Protein AF-A0A3S1X198-F1 (afdb_monomer_lite)

Secondary structure (DSSP, 8-state):
-HHHHHHHHHHHHHHHTT----PPPPPEETTEEPPTTS-HHHHHTT-TT---

Foldseek 3Di:
DVVVVVVVVVVVVVVVVVVDPDDDQADAAQQHGDDPPDDNVVRNVVHPNDDD

Structure (mmCIF, N/CA/C/O backbone):
data_AF-A0A3S1X198-F1
#
_entry.id   AF-A0A3S1X198-F1
#
loop_
_atom_site.group_PDB
_atom_site.id
_atom_site.type_symbol
_atom_site.label_atom_id
_atom_site.label_alt_id
_atom_site.label_comp_id
_atom_site.label_asym_id
_atom_site.label_entity_id
_atom_site.label_seq_id
_atom_site.pdbx_PDB_ins_code
_atom_site.Cartn_x
_atom_site.Cartn_y
_atom_site.Cartn_z
_atom_site.occupancy
_atom_site.B_iso_or_equiv
_atom_site.auth_seq_id
_atom_site.auth_comp_id
_atom_site.auth_asym_id
_atom_site.auth_atom_id
_atom_site.pdbx_PDB_model_num
ATOM 1 N N . MET A 1 1 ? 46.177 2.567 -21.147 1.00 61.41 1 MET A N 1
ATOM 2 C CA . MET A 1 1 ? 45.303 3.249 -20.162 1.00 61.41 1 MET A CA 1
ATOM 3 C C . MET A 1 1 ? 43.925 3.608 -20.725 1.00 61.41 1 MET A C 1
ATOM 5 O O . MET A 1 1 ? 42.937 3.230 -20.117 1.00 61.41 1 MET A O 1
ATOM 9 N N . ARG A 1 2 ? 43.820 4.240 -21.907 1.00 69.06 2 ARG A N 1
ATOM 10 C CA . ARG A 1 2 ? 42.525 4.657 -22.495 1.00 69.06 2 ARG A CA 1
ATOM 11 C C . ARG A 1 2 ? 41.527 3.518 -22.777 1.00 69.06 2 ARG A C 1
ATOM 13 O O . ARG A 1 2 ? 40.351 3.688 -22.510 1.00 69.06 2 ARG A O 1
ATOM 20 N N . ARG A 1 3 ? 41.991 2.344 -23.230 1.00 64.81 3 ARG A N 1
ATOM 21 C CA . ARG A 1 3 ? 41.123 1.181 -23.533 1.00 64.81 3 ARG A CA 1
ATOM 22 C C . ARG A 1 3 ? 40.440 0.580 -22.296 1.00 64.81 3 ARG A C 1
ATOM 24 O O . ARG A 1 3 ? 39.288 0.179 -22.373 1.00 64.81 3 ARG A O 1
ATOM 31 N N . TYR A 1 4 ? 41.127 0.573 -21.152 1.00 71.38 4 TYR A N 1
ATOM 32 C CA . TYR A 1 4 ? 40.552 0.114 -19.883 1.00 71.38 4 TYR A CA 1
ATOM 33 C C . TYR A 1 4 ? 39.545 1.120 -19.321 1.00 71.38 4 TYR A C 1
ATOM 35 O O . TYR A 1 4 ? 38.511 0.718 -18.803 1.00 71.38 4 TYR A O 1
ATOM 43 N N . ALA A 1 5 ? 39.795 2.421 -19.504 1.00 72.38 5 ALA A N 1
ATOM 44 C CA . ALA A 1 5 ? 38.837 3.463 -19.141 1.00 72.38 5 ALA A CA 1
ATOM 45 C C . ALA A 1 5 ? 37.527 3.348 -19.945 1.00 72.38 5 ALA A C 1
ATOM 47 O O . ALA A 1 5 ? 36.449 3.501 -19.381 1.00 72.38 5 ALA A O 1
ATOM 48 N N . THR A 1 6 ? 37.604 3.012 -21.239 1.00 71.69 6 THR A N 1
ATOM 49 C CA . THR A 1 6 ? 36.414 2.793 -22.080 1.00 71.69 6 THR A CA 1
ATOM 50 C C . THR A 1 6 ? 35.621 1.552 -21.659 1.00 71.69 6 THR A C 1
ATOM 52 O O . THR A 1 6 ? 34.395 1.598 -21.625 1.00 71.69 6 THR A O 1
ATOM 5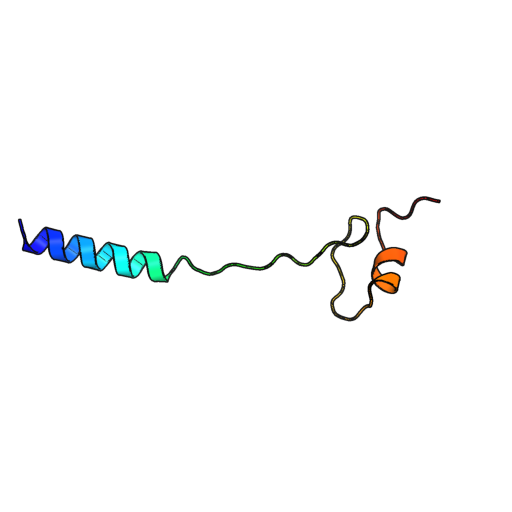5 N N . LEU A 1 7 ? 36.302 0.460 -21.292 1.00 77.19 7 LEU A N 1
ATOM 56 C CA . LEU A 1 7 ? 35.648 -0.763 -20.809 1.00 77.19 7 LEU A CA 1
ATOM 57 C C . LEU A 1 7 ? 34.969 -0.567 -19.446 1.00 77.19 7 LEU A C 1
ATOM 59 O O . LEU A 1 7 ? 33.855 -1.043 -19.247 1.00 77.19 7 LEU A O 1
ATOM 63 N N . LEU A 1 8 ? 35.600 0.173 -18.530 1.00 78.62 8 LEU A N 1
ATOM 64 C CA . LEU A 1 8 ? 35.007 0.499 -17.231 1.00 78.62 8 LEU A CA 1
ATOM 65 C C . LEU A 1 8 ? 33.765 1.390 -17.373 1.00 78.62 8 LEU A C 1
ATOM 67 O O . LEU A 1 8 ? 32.765 1.142 -16.707 1.00 78.62 8 LEU A O 1
ATOM 71 N N . LEU A 1 9 ? 33.795 2.375 -18.276 1.00 78.56 9 LEU A N 1
ATOM 72 C CA . LEU A 1 9 ? 32.646 3.245 -18.545 1.00 78.56 9 LEU A CA 1
ATOM 73 C C . LEU A 1 9 ? 31.470 2.493 -19.193 1.00 78.56 9 LEU A C 1
ATOM 75 O O . LEU A 1 9 ? 30.316 2.765 -18.881 1.00 78.56 9 LEU A O 1
ATOM 79 N N . ALA A 1 10 ? 31.743 1.531 -20.078 1.00 73.62 10 ALA A N 1
ATOM 80 C CA . ALA A 1 10 ? 30.697 0.696 -20.668 1.00 73.62 10 ALA A CA 1
ATOM 81 C C . ALA A 1 10 ? 30.054 -0.246 -19.631 1.00 73.62 10 ALA A C 1
ATOM 83 O O . ALA A 1 10 ? 28.842 -0.462 -19.656 1.00 73.62 10 ALA A O 1
ATOM 84 N N . GLY A 1 11 ? 30.848 -0.769 -18.690 1.00 75.81 11 GLY A N 1
ATOM 85 C CA . GLY A 1 11 ? 30.360 -1.635 -17.617 1.00 75.81 11 GLY A CA 1
ATOM 86 C C . GLY A 1 11 ? 29.419 -0.926 -16.637 1.00 75.81 11 GLY A C 1
ATOM 87 O O . GLY A 1 11 ? 28.408 -1.499 -16.242 1.00 75.81 11 GLY A O 1
ATOM 88 N N . THR A 1 12 ? 29.695 0.332 -16.276 1.00 72.81 12 THR A N 1
ATOM 89 C CA . THR A 1 12 ? 28.853 1.081 -15.324 1.00 72.81 12 THR A CA 1
ATOM 90 C C . THR A 1 12 ? 27.475 1.436 -15.891 1.00 72.81 12 THR A C 1
ATOM 92 O O . THR A 1 12 ? 26.495 1.417 -15.149 1.00 72.81 12 THR A O 1
ATOM 95 N N . ILE A 1 13 ? 27.372 1.689 -17.200 1.00 75.25 13 ILE A N 1
ATOM 96 C CA . ILE A 1 13 ? 26.096 1.965 -17.885 1.00 75.25 13 ILE A CA 1
ATOM 97 C C . ILE A 1 13 ? 25.216 0.706 -17.967 1.00 75.25 13 ILE A C 1
ATOM 99 O O . ILE A 1 13 ? 24.000 0.786 -17.812 1.00 75.25 13 ILE A O 1
ATOM 103 N N . ALA A 1 14 ? 25.812 -0.471 -18.175 1.00 72.50 14 ALA A N 1
ATOM 104 C CA . ALA A 1 14 ? 25.058 -1.726 -18.224 1.00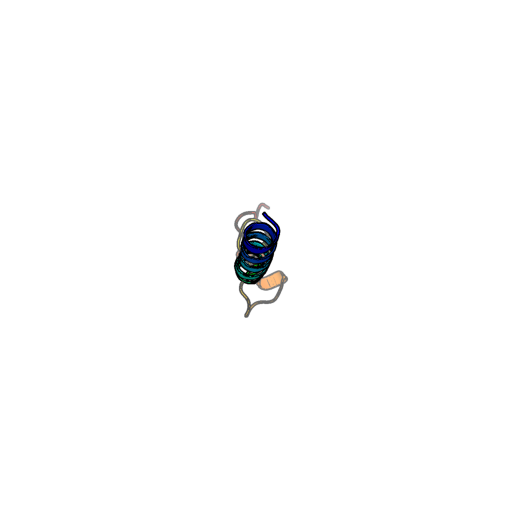 72.50 14 ALA A CA 1
ATOM 105 C C . ALA A 1 14 ? 24.444 -2.100 -16.861 1.00 72.50 14 ALA A C 1
ATOM 107 O O . ALA A 1 14 ? 23.350 -2.656 -16.805 1.00 72.50 14 ALA A O 1
ATOM 108 N N . VAL A 1 15 ? 25.126 -1.770 -15.759 1.00 74.50 15 VAL A N 1
ATOM 109 C CA . VAL A 1 15 ? 24.652 -2.064 -14.397 1.00 74.50 15 VAL A CA 1
ATOM 110 C C . VAL A 1 15 ? 23.549 -1.098 -13.953 1.00 74.50 15 VAL A C 1
ATOM 112 O O . VAL A 1 15 ? 22.611 -1.521 -13.279 1.00 74.50 1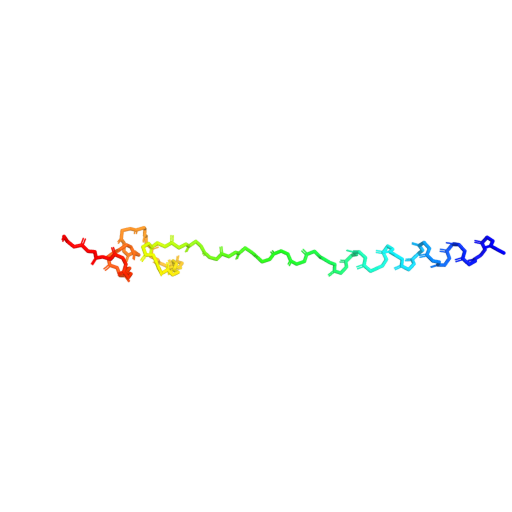5 VAL A O 1
ATOM 115 N N . SER A 1 16 ? 23.597 0.178 -14.352 1.00 71.75 16 SER A N 1
ATOM 116 C CA . SER A 1 16 ? 22.560 1.152 -13.973 1.00 71.75 16 SER A CA 1
ATOM 117 C C . SER A 1 16 ? 21.197 0.864 -14.613 1.00 71.75 16 SER A C 1
ATOM 119 O O . SER A 1 16 ? 20.167 1.142 -14.002 1.00 71.75 16 SER A O 1
ATOM 121 N N . ALA A 1 17 ? 21.171 0.241 -15.795 1.00 69.06 17 ALA A N 1
ATOM 122 C CA . ALA A 1 17 ? 19.937 -0.143 -16.482 1.00 69.06 17 ALA A CA 1
ATOM 123 C C . ALA A 1 17 ? 19.121 -1.229 -15.746 1.00 69.06 17 ALA A C 1
ATOM 125 O O . ALA A 1 17 ? 17.923 -1.356 -15.982 1.00 69.06 17 ALA A O 1
ATOM 126 N N . LEU A 1 18 ? 19.743 -1.993 -14.841 1.00 72.56 18 LEU A N 1
ATOM 127 C CA . LEU A 1 18 ? 19.081 -3.042 -14.052 1.00 72.56 18 LEU A CA 1
ATOM 128 C C . LEU A 1 18 ? 18.458 -2.517 -12.744 1.00 72.56 18 LEU A C 1
ATOM 130 O O . LEU A 1 18 ? 17.765 -3.261 -12.055 1.00 72.56 18 LEU A O 1
ATOM 134 N N . ALA A 1 19 ? 18.697 -1.253 -12.381 1.00 72.12 19 ALA A N 1
ATOM 135 C CA . ALA A 1 19 ? 18.411 -0.729 -11.044 1.00 72.12 19 ALA A CA 1
ATOM 136 C C . ALA A 1 19 ? 17.017 -0.084 -10.865 1.00 72.12 19 ALA A C 1
ATOM 138 O O . ALA A 1 19 ? 16.773 0.533 -9.832 1.00 72.12 19 ALA A O 1
ATOM 139 N N . THR A 1 20 ? 16.093 -0.179 -11.830 1.00 69.94 20 THR A N 1
ATOM 140 C CA . THR A 1 20 ? 14.900 0.701 -11.867 1.00 69.94 20 THR A CA 1
ATOM 141 C C . THR A 1 20 ? 13.544 0.045 -11.575 1.00 69.94 20 THR A C 1
ATOM 143 O O . THR A 1 20 ? 12.507 0.613 -11.912 1.00 69.94 20 THR A O 1
ATOM 146 N N . ALA A 1 21 ? 13.489 -1.097 -10.885 1.00 76.25 21 ALA A N 1
ATOM 147 C CA . ALA A 1 21 ? 12.209 -1.649 -10.423 1.00 76.25 21 ALA A CA 1
ATOM 148 C C . ALA A 1 21 ? 11.719 -0.938 -9.143 1.00 76.25 21 ALA A C 1
ATOM 150 O O . ALA A 1 21 ? 11.972 -1.394 -8.029 1.00 76.25 21 ALA A O 1
ATOM 151 N N . ALA A 1 22 ? 11.020 0.190 -9.296 1.00 77.56 22 ALA A N 1
ATOM 152 C CA . ALA A 1 22 ? 10.293 0.826 -8.198 1.00 77.56 22 ALA A CA 1
ATOM 153 C C . ALA A 1 22 ? 8.913 0.165 -8.042 1.00 77.56 22 ALA A C 1
ATOM 155 O O . ALA A 1 22 ? 8.021 0.371 -8.864 1.00 77.56 22 ALA A O 1
ATOM 156 N N . TYR A 1 23 ? 8.737 -0.636 -6.990 1.00 80.62 23 TYR A N 1
ATOM 157 C CA . TYR A 1 23 ? 7.428 -1.166 -6.612 1.00 80.62 23 TYR A CA 1
ATOM 158 C C . TYR A 1 23 ? 6.699 -0.126 -5.760 1.00 80.62 23 TYR A C 1
ATOM 160 O O . TYR A 1 23 ? 7.193 0.266 -4.705 1.00 80.62 23 TYR A O 1
ATOM 168 N N . ALA A 1 24 ? 5.535 0.332 -6.221 1.00 82.19 24 ALA A N 1
ATOM 169 C CA . ALA A 1 24 ? 4.659 1.154 -5.399 1.00 82.19 24 ALA A CA 1
ATOM 170 C C . ALA A 1 24 ? 4.040 0.281 -4.301 1.00 82.19 24 ALA A C 1
ATOM 172 O O . ALA A 1 24 ? 3.469 -0.774 -4.589 1.00 82.19 24 ALA A O 1
ATOM 173 N N . GLU A 1 25 ? 4.162 0.711 -3.049 1.00 83.12 25 GLU A N 1
ATOM 174 C CA . GLU A 1 25 ? 3.464 0.065 -1.943 1.00 83.12 25 GLU A CA 1
ATOM 175 C C . GLU A 1 25 ? 1.957 0.334 -2.051 1.00 83.12 25 GLU A C 1
ATOM 177 O O . GLU A 1 25 ? 1.532 1.422 -2.454 1.00 83.12 25 GLU A O 1
ATOM 182 N N . ASN A 1 26 ? 1.138 -0.665 -1.708 1.00 86.88 26 ASN A N 1
ATOM 183 C CA . ASN A 1 26 ? -0.306 -0.468 -1.655 1.00 86.88 26 ASN A CA 1
ATOM 184 C C . ASN A 1 26 ? -0.643 0.530 -0.539 1.00 86.88 26 ASN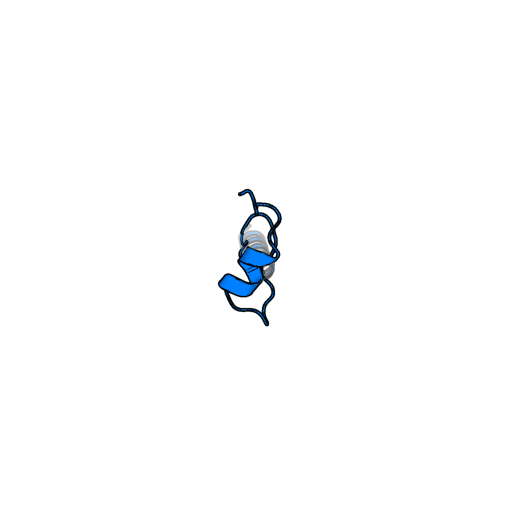 A C 1
ATOM 186 O O . ASN A 1 26 ? -0.134 0.384 0.574 1.00 86.88 26 ASN A O 1
ATOM 190 N N . PRO A 1 27 ? -1.527 1.510 -0.789 1.00 89.50 27 PRO A N 1
ATOM 191 C CA . PRO A 1 27 ? -1.930 2.452 0.243 1.00 89.50 27 PRO A CA 1
ATOM 192 C C . PRO A 1 27 ? -2.577 1.721 1.425 1.00 89.50 27 PRO A C 1
ATOM 194 O O . PRO A 1 27 ? -3.220 0.678 1.267 1.00 89.50 27 PRO A O 1
ATOM 197 N N . MET A 1 28 ? -2.41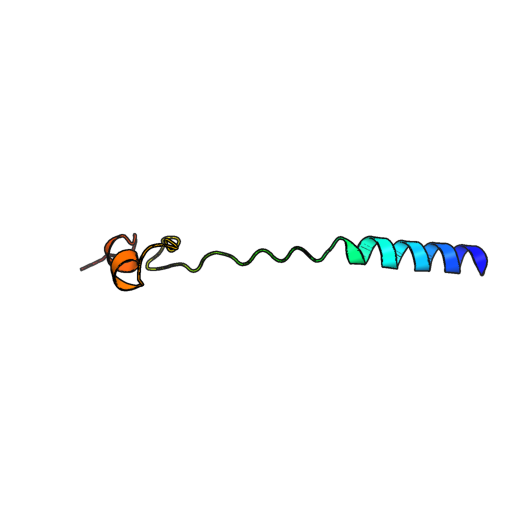7 2.289 2.618 1.00 93.44 28 MET A N 1
ATOM 198 C CA . MET A 1 28 ? -3.024 1.777 3.844 1.00 93.44 28 MET A CA 1
ATOM 199 C C . MET A 1 28 ? -4.282 2.565 4.214 1.00 93.44 28 MET A C 1
ATOM 201 O O . MET A 1 28 ? -4.362 3.773 3.993 1.00 93.44 28 MET A O 1
ATOM 205 N N . VAL A 1 29 ? -5.247 1.885 4.831 1.00 94.38 29 VAL A N 1
ATOM 206 C CA . VAL A 1 29 ? -6.473 2.469 5.385 1.00 94.38 29 VAL A CA 1
ATOM 207 C C . VAL A 1 29 ? -6.673 1.893 6.789 1.00 94.38 29 VAL A C 1
ATOM 209 O O . VAL A 1 29 ? -6.843 0.684 6.935 1.00 94.38 29 VAL A O 1
ATOM 212 N N . GLY A 1 30 ? -6.604 2.741 7.823 1.00 91.62 30 GLY A N 1
ATOM 213 C CA . GLY A 1 30 ? -6.774 2.350 9.236 1.00 91.62 30 GLY A CA 1
ATOM 214 C C . GLY A 1 30 ? -5.887 1.174 9.682 1.00 91.62 30 GLY A C 1
ATOM 215 O O . GLY A 1 30 ? -6.377 0.174 10.213 1.00 91.62 30 GLY A O 1
ATOM 216 N N . GLY A 1 31 ? -4.589 1.237 9.375 1.00 90.69 31 GLY A N 1
ATOM 217 C CA . GLY A 1 31 ? -3.622 0.227 9.823 1.00 90.69 31 GLY A CA 1
ATOM 218 C C . GLY A 1 31 ? -3.634 -1.092 9.033 1.00 90.69 31 GLY A C 1
ATOM 219 O O . GLY A 1 31 ? -2.917 -2.032 9.389 1.00 90.69 31 GLY A O 1
ATOM 220 N N . ALA A 1 32 ? -4.412 -1.185 7.949 1.00 90.88 32 ALA A N 1
ATOM 221 C CA . ALA A 1 32 ? -4.457 -2.339 7.049 1.00 90.88 32 ALA A CA 1
ATOM 222 C C . ALA A 1 32 ? -4.185 -1.938 5.588 1.00 90.88 32 ALA A C 1
ATOM 224 O O . ALA A 1 32 ? -4.444 -0.804 5.190 1.00 90.88 32 ALA A O 1
ATOM 225 N N . ALA A 1 33 ? -3.668 -2.869 4.780 1.00 93.25 33 ALA A N 1
ATOM 226 C CA . ALA A 1 33 ? -3.495 -2.659 3.342 1.00 93.25 33 ALA A CA 1
ATOM 227 C C . ALA A 1 33 ? -4.857 -2.539 2.636 1.00 93.25 33 ALA A C 1
ATOM 229 O O . ALA A 1 33 ? -5.790 -3.281 2.949 1.00 93.25 33 ALA A O 1
ATOM 230 N N . MET A 1 34 ? -4.963 -1.624 1.671 1.00 94.62 34 MET A N 1
ATOM 231 C CA . MET A 1 34 ? -6.190 -1.400 0.909 1.00 94.62 34 MET A CA 1
ATOM 232 C C . MET A 1 34 ? -6.466 -2.545 -0.078 1.00 94.62 34 MET A C 1
ATOM 234 O O . MET A 1 34 ? -5.600 -2.950 -0.853 1.00 94.62 34 MET A O 1
ATOM 238 N N . TYR A 1 35 ? -7.707 -3.027 -0.106 1.00 92.81 35 TYR A N 1
ATOM 239 C CA . TYR A 1 35 ? -8.201 -3.933 -1.138 1.00 92.81 35 TYR A CA 1
ATOM 240 C C . TYR A 1 35 ? -8.494 -3.165 -2.432 1.00 92.81 35 TYR A C 1
ATOM 242 O O . TYR A 1 35 ? -9.247 -2.191 -2.424 1.00 92.81 35 TYR A O 1
ATOM 250 N N . ALA A 1 36 ? -7.967 -3.653 -3.558 1.00 91.12 36 ALA A N 1
ATOM 251 C CA . ALA A 1 36 ? -8.115 -3.011 -4.868 1.00 91.12 36 ALA A CA 1
ATOM 252 C C . ALA A 1 36 ? -9.558 -2.999 -5.410 1.00 91.12 36 ALA A C 1
ATOM 254 O O . ALA A 1 36 ? -9.899 -2.170 -6.247 1.00 91.12 36 ALA A O 1
ATOM 255 N N . ASN A 1 37 ? -10.406 -3.920 -4.947 1.00 94.62 37 ASN A N 1
ATOM 256 C CA . ASN A 1 37 ? -11.796 -4.069 -5.383 1.00 94.62 37 ASN A CA 1
ATOM 257 C C . ASN A 1 37 ? -12.818 -3.406 -4.443 1.00 94.62 37 ASN A C 1
ATOM 259 O O . ASN A 1 37 ? -14.015 -3.600 -4.636 1.00 94.62 37 ASN A O 1
ATOM 263 N N . LYS A 1 38 ? -12.361 -2.669 -3.426 1.00 94.38 38 LYS A N 1
ATOM 264 C CA . LYS A 1 38 ? -13.214 -1.994 -2.443 1.00 94.38 38 LYS A CA 1
ATOM 265 C C . LYS A 1 38 ? -12.993 -0.488 -2.480 1.00 94.38 38 LYS A C 1
ATOM 267 O O . LYS A 1 38 ? -11.885 -0.017 -2.736 1.00 94.38 38 LYS A O 1
ATOM 272 N N . ASN A 1 39 ? -14.029 0.276 -2.163 1.00 94.75 39 ASN A N 1
ATOM 273 C CA . ASN A 1 39 ? -13.918 1.720 -1.979 1.00 94.75 39 ASN A CA 1
ATOM 274 C C . ASN A 1 39 ? -13.297 2.074 -0.609 1.00 94.75 39 ASN A C 1
ATOM 276 O O . ASN A 1 39 ? -13.012 1.206 0.220 1.00 94.75 39 ASN A O 1
ATOM 280 N N . ILE A 1 40 ? -13.062 3.366 -0.354 1.00 93.56 40 ILE A N 1
ATOM 281 C CA . ILE A 1 40 ? -12.394 3.817 0.878 1.00 93.56 40 ILE A CA 1
ATOM 282 C C . ILE A 1 40 ? -13.194 3.497 2.148 1.00 93.56 40 ILE A C 1
ATOM 284 O O . ILE A 1 40 ? -12.613 3.117 3.162 1.00 93.56 40 ILE A O 1
ATOM 288 N N . VAL A 1 41 ? -14.523 3.589 2.081 1.00 93.25 41 VAL A N 1
ATOM 289 C CA . VAL A 1 41 ? -15.418 3.333 3.217 1.00 93.25 41 VAL A CA 1
ATOM 290 C C . VAL A 1 41 ? -15.389 1.850 3.571 1.00 93.25 41 VAL A C 1
ATOM 292 O O . VAL A 1 41 ? -15.193 1.485 4.725 1.00 93.25 41 VAL A O 1
ATOM 295 N N . GLU A 1 42 ? -15.495 0.989 2.564 1.00 94.81 42 GLU A N 1
ATOM 296 C CA . GLU A 1 42 ? -15.431 -0.465 2.711 1.00 94.81 42 GLU A CA 1
ATOM 297 C C . GLU A 1 42 ? -14.078 -0.944 3.253 1.00 94.81 42 GLU A C 1
ATOM 299 O O . GLU A 1 42 ? -14.021 -1.924 3.997 1.00 94.81 42 GLU A O 1
ATOM 304 N N . ASN A 1 43 ? -12.981 -0.268 2.907 1.00 95.12 43 ASN A N 1
ATOM 305 C CA . ASN A 1 43 ? -11.671 -0.548 3.492 1.00 95.12 43 ASN A CA 1
ATOM 306 C C . ASN A 1 43 ? -11.591 -0.086 4.956 1.00 95.12 43 ASN A C 1
ATOM 308 O O . ASN A 1 43 ? -11.119 -0.839 5.804 1.00 95.12 43 ASN A O 1
ATOM 312 N N . ALA A 1 44 ? -12.108 1.104 5.271 1.00 93.38 44 ALA A N 1
ATOM 313 C CA . ALA A 1 44 ? -12.058 1.675 6.617 1.00 93.38 44 ALA A CA 1
ATOM 314 C C . ALA A 1 44 ? -12.864 0.871 7.653 1.00 93.38 44 ALA A C 1
ATOM 316 O O . ALA A 1 44 ? -12.399 0.677 8.776 1.00 93.38 44 ALA A O 1
ATOM 317 N N . VAL A 1 45 ? -14.040 0.347 7.286 1.00 92.94 45 VAL A N 1
ATOM 318 C CA . VAL A 1 45 ? -14.860 -0.486 8.195 1.00 92.94 45 VAL A CA 1
ATOM 319 C C . VAL A 1 45 ? -14.242 -1.857 8.490 1.00 92.94 45 VAL A C 1
ATOM 321 O O . VAL A 1 45 ? -14.608 -2.489 9.471 1.00 92.94 45 VAL A O 1
ATOM 324 N N . ASN A 1 46 ? -13.305 -2.320 7.657 1.00 90.50 46 ASN A N 1
ATOM 325 C CA . ASN A 1 46 ? -12.560 -3.569 7.857 1.00 90.50 46 ASN A CA 1
ATOM 326 C C . ASN A 1 46 ? -11.133 -3.318 8.387 1.00 90.50 46 ASN A C 1
ATOM 328 O O . ASN A 1 46 ? -10.286 -4.212 8.333 1.00 90.50 46 ASN A O 1
ATOM 332 N N . SER A 1 47 ? -10.843 -2.093 8.826 1.00 90.88 47 SER A N 1
ATOM 333 C CA . SER A 1 47 ? -9.512 -1.678 9.257 1.00 90.88 47 SER A CA 1
ATOM 334 C C . SER A 1 47 ? -9.228 -2.076 10.711 1.00 90.88 47 SER A C 1
ATOM 336 O O . SER A 1 47 ? -10.147 -2.356 11.482 1.00 90.88 47 SER A O 1
ATOM 338 N N . LYS A 1 48 ? -7.945 -2.141 11.090 1.00 89.00 48 LYS A N 1
ATOM 339 C CA . LYS A 1 48 ? -7.535 -2.504 12.459 1.00 89.00 48 LYS A CA 1
ATOM 340 C C . LYS A 1 48 ? -7.741 -1.354 13.439 1.00 89.00 48 LYS A C 1
ATOM 342 O O . LYS A 1 48 ? -8.020 -1.599 14.607 1.00 89.00 48 LYS A O 1
ATOM 347 N N . ASP A 1 49 ? -7.652 -0.125 12.947 1.00 88.81 49 ASP A N 1
ATOM 348 C CA . ASP A 1 49 ? -7.734 1.092 13.755 1.00 88.81 49 ASP A CA 1
ATOM 349 C C . ASP A 1 49 ? -9.191 1.540 13.985 1.00 88.81 49 ASP A C 1
ATOM 351 O O . ASP A 1 49 ? -9.470 2.715 14.219 1.00 88.81 49 ASP A O 1
ATOM 355 N N . HIS A 1 50 ? -10.148 0.610 13.909 1.00 86.62 50 HIS A N 1
ATOM 356 C CA . HIS A 1 50 ? -11.552 0.888 14.181 1.00 86.62 50 HIS A CA 1
ATOM 357 C C . HIS A 1 50 ? -11.811 0.923 15.695 1.00 86.62 50 HIS A C 1
ATOM 359 O O . HIS A 1 50 ? -12.179 -0.080 16.307 1.00 86.62 50 HIS A O 1
ATOM 365 N N . THR A 1 51 ? -11.610 2.092 16.303 1.00 80.38 51 THR A N 1
ATOM 366 C CA . 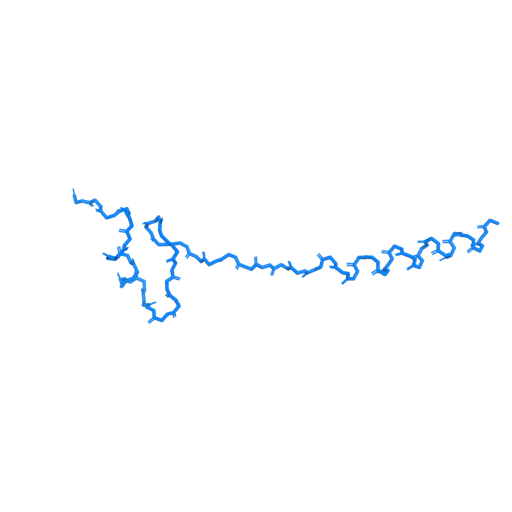THR A 1 51 ? -11.957 2.380 17.704 1.00 80.38 51 THR A CA 1
ATOM 367 C C . THR A 1 51 ? -13.183 3.293 17.766 1.00 80.38 51 THR A C 1
ATOM 369 O O . THR A 1 51 ? -13.274 4.226 16.970 1.00 80.38 51 THR A O 1
ATOM 372 N N . THR A 1 52 ? -14.106 3.046 18.699 1.00 76.88 52 THR A N 1
ATOM 373 C CA . THR A 1 52 ? -15.317 3.864 18.931 1.00 76.88 52 THR A CA 1
ATOM 374 C C . THR A 1 52 ? -15.129 4.879 20.042 1.00 76.88 52 THR A C 1
ATOM 376 O O . THR A 1 52 ? -14.621 4.449 21.105 1.00 76.88 52 THR A O 1
#

pLDDT: mean 82.77, std 9.78, range [61.41, 95.12]

Sequence (52 aa):
MRRYATLLLAGTIAVSALATAAYAENPMVGGAAMYANKNIVENAVNSKDHTT

Radius of gyration: 23.17 Å; chains: 1; bounding box: 61×9×42 Å